Protein AF-A0A166Q9D5-F1 (afdb_monomer)

Sequence (111 aa):
MSRPKASLRAEQDDLRGRMRDRGMTHQEIAAEFARRYRLRPRAAHRHAFGWTLTQAADRINAYAAEHGLDPAGKAPMTGPRLCELENVRHEAPTTRVEVKDHHLCPVAAGR

Structure (mmCIF, N/CA/C/O backbone):
data_AF-A0A166Q9D5-F1
#
_entry.id   AF-A0A166Q9D5-F1
#
loop_
_atom_site.group_PDB
_atom_site.id
_atom_site.type_symbol
_atom_site.label_atom_id
_atom_site.label_alt_id
_atom_site.label_comp_id
_atom_site.label_asym_id
_atom_site.label_entity_id
_atom_site.label_seq_id
_atom_site.pdbx_PDB_ins_code
_atom_site.Cartn_x
_atom_site.Cartn_y
_atom_site.Cartn_z
_atom_site.occupancy
_atom_site.B_iso_or_equiv
_atom_site.auth_seq_id
_atom_site.auth_comp_id
_atom_site.auth_asym_id
_atom_site.auth_atom_id
_atom_site.pdbx_PDB_model_num
ATOM 1 N N . MET A 1 1 ? -6.149 -0.792 36.194 1.00 49.31 1 MET A N 1
ATOM 2 C CA . MET A 1 1 ? -4.990 -1.228 35.383 1.00 49.31 1 MET A CA 1
ATOM 3 C C . MET A 1 1 ? -4.997 -0.452 34.071 1.00 49.31 1 MET A C 1
ATOM 5 O O . MET A 1 1 ? -6.042 -0.405 33.434 1.00 49.31 1 MET A O 1
ATOM 9 N N . SER A 1 2 ? -3.897 0.216 33.708 1.00 55.12 2 SER A N 1
ATOM 10 C CA . SER A 1 2 ? -3.796 0.988 32.457 1.00 55.12 2 SER A CA 1
ATOM 11 C C . SER A 1 2 ? -3.624 0.034 31.273 1.00 55.12 2 SER A C 1
ATOM 13 O O . SER A 1 2 ? -2.789 -0.866 31.342 1.00 55.12 2 SER A O 1
ATOM 15 N N . ARG A 1 3 ? -4.420 0.188 30.206 1.00 59.69 3 ARG A N 1
ATOM 16 C CA . ARG A 1 3 ? -4.254 -0.617 28.984 1.00 59.69 3 ARG A CA 1
ATOM 17 C C . ARG A 1 3 ? -2.878 -0.323 28.363 1.00 59.69 3 ARG A C 1
ATOM 19 O O . ARG A 1 3 ? -2.491 0.847 28.324 1.00 59.69 3 ARG A O 1
ATOM 26 N N . PRO A 1 4 ? -2.156 -1.335 27.847 1.00 58.22 4 PRO A N 1
ATOM 27 C CA . PRO A 1 4 ? -0.953 -1.081 27.067 1.00 58.22 4 PRO A CA 1
ATOM 28 C C . PRO A 1 4 ? -1.302 -0.157 25.896 1.00 58.22 4 PRO A C 1
ATOM 30 O O . PRO A 1 4 ? -2.306 -0.373 25.214 1.00 58.22 4 PRO A O 1
ATOM 33 N N . LYS A 1 5 ? -0.497 0.890 25.674 1.00 68.69 5 LYS A N 1
ATOM 34 C CA . LYS A 1 5 ? -0.639 1.735 24.483 1.00 68.69 5 LYS A CA 1
ATOM 35 C C . LYS A 1 5 ? -0.425 0.852 23.259 1.00 68.69 5 LYS A C 1
ATOM 37 O O . LYS A 1 5 ? 0.644 0.263 23.104 1.00 68.69 5 LYS A O 1
ATOM 42 N N . ALA A 1 6 ? -1.450 0.757 22.418 1.00 75.38 6 ALA A N 1
ATOM 43 C CA . ALA A 1 6 ? -1.327 0.126 21.117 1.00 75.38 6 ALA A CA 1
ATOM 44 C C . ALA A 1 6 ? -0.217 0.832 20.324 1.00 75.38 6 ALA A C 1
ATOM 46 O O . ALA A 1 6 ? -0.015 2.043 20.461 1.00 75.38 6 ALA A O 1
ATOM 47 N N . SER A 1 7 ? 0.529 0.076 19.517 1.00 88.81 7 SER A N 1
ATOM 48 C CA . SER A 1 7 ? 1.479 0.693 18.595 1.00 88.81 7 SER A CA 1
ATOM 49 C C . SER A 1 7 ? 0.718 1.601 17.625 1.00 88.81 7 SER A C 1
ATOM 51 O O . SER A 1 7 ? -0.439 1.335 17.300 1.00 88.81 7 SER A O 1
ATOM 53 N N . LEU A 1 8 ? 1.371 2.652 17.118 1.00 89.50 8 LEU A N 1
ATOM 54 C CA . LEU A 1 8 ? 0.765 3.544 16.119 1.00 89.50 8 LEU A CA 1
ATOM 55 C C . LEU A 1 8 ? 0.201 2.759 14.923 1.00 89.50 8 LEU A C 1
ATOM 57 O O . LEU A 1 8 ? -0.837 3.110 14.373 1.00 89.50 8 LEU A O 1
ATOM 61 N N . ARG A 1 9 ? 0.870 1.663 14.551 1.00 88.62 9 ARG A N 1
ATOM 62 C CA . ARG A 1 9 ? 0.414 0.756 13.500 1.00 88.62 9 ARG A CA 1
ATOM 63 C C . ARG A 1 9 ? -0.914 0.082 13.852 1.00 88.62 9 ARG A C 1
ATOM 65 O O . ARG A 1 9 ? -1.819 0.102 13.032 1.00 88.62 9 ARG A O 1
ATOM 72 N N . ALA A 1 10 ? -1.036 -0.469 15.058 1.00 92.06 10 ALA A N 1
ATOM 73 C CA . ALA A 1 10 ? -2.279 -1.086 15.515 1.00 92.06 10 ALA A CA 1
ATOM 74 C C . ALA A 1 10 ? -3.425 -0.060 15.583 1.00 92.06 10 ALA A C 1
ATOM 76 O O . ALA A 1 10 ? -4.526 -0.343 15.131 1.00 92.06 10 ALA A O 1
ATOM 77 N N . GLU A 1 11 ? -3.151 1.165 16.044 1.00 93.94 11 GLU A N 1
ATOM 78 C CA . GLU A 1 11 ? -4.148 2.244 16.048 1.00 93.94 11 GLU A CA 1
ATOM 79 C C . GLU A 1 11 ? -4.632 2.601 14.630 1.00 93.94 11 GLU A C 1
ATOM 81 O O . GLU A 1 11 ? -5.829 2.787 14.399 1.00 93.94 11 GLU A O 1
ATOM 86 N N . GLN A 1 12 ? -3.705 2.682 13.671 1.00 95.19 12 GLN A N 1
ATOM 87 C CA . GLN A 1 12 ? -4.019 2.923 12.264 1.00 95.19 12 GLN A CA 1
ATOM 88 C C . GLN A 1 12 ? -4.847 1.781 11.666 1.00 95.19 12 GLN A C 1
ATOM 90 O O . GLN A 1 12 ? -5.849 2.041 10.999 1.00 95.19 12 GLN A O 1
ATOM 95 N N . ASP A 1 13 ? -4.466 0.530 11.923 1.00 95.19 13 ASP A N 1
ATOM 96 C CA . ASP A 1 13 ? -5.177 -0.646 11.417 1.00 95.19 13 ASP A CA 1
ATOM 97 C C . ASP A 1 13 ? -6.607 -0.722 11.985 1.00 95.19 13 ASP A C 1
ATOM 99 O O . ASP A 1 13 ? -7.558 -0.926 11.221 1.00 95.19 13 ASP A O 1
ATOM 103 N N . ASP A 1 14 ? -6.780 -0.439 13.279 1.00 95.94 14 ASP A N 1
ATOM 104 C CA . ASP A 1 14 ? -8.085 -0.359 13.947 1.00 95.94 14 ASP A CA 1
ATOM 105 C C . ASP A 1 14 ? -8.946 0.790 13.401 1.00 95.94 14 ASP A C 1
ATOM 107 O O . ASP A 1 14 ? -10.157 0.648 13.197 1.00 95.94 14 ASP A O 1
ATOM 111 N N . LEU A 1 15 ? -8.354 1.967 13.159 1.00 96.81 15 LEU A N 1
ATOM 112 C CA . LEU A 1 15 ? -9.070 3.090 12.555 1.00 96.81 15 LEU A CA 1
ATOM 113 C C . LEU A 1 15 ? -9.534 2.748 11.137 1.00 96.81 15 LEU A C 1
ATOM 115 O O . LEU A 1 15 ? -10.701 2.973 10.817 1.00 96.81 15 LEU A O 1
ATOM 119 N N . ARG A 1 16 ? -8.649 2.178 10.312 1.00 97.75 16 ARG A N 1
ATOM 120 C CA . ARG A 1 16 ? -8.974 1.73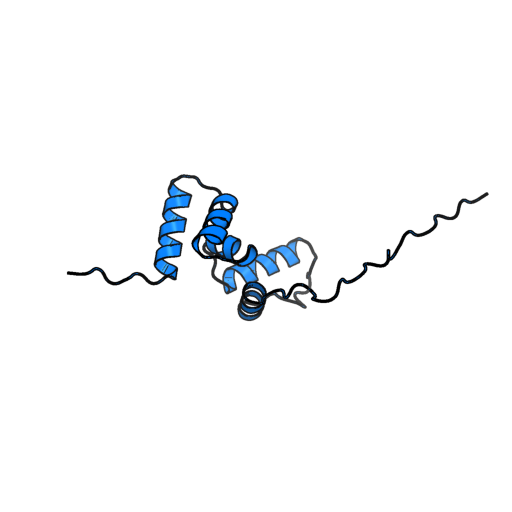7 8.951 1.00 97.75 16 ARG A CA 1
ATOM 121 C C . ARG A 1 16 ? -10.128 0.735 8.970 1.00 97.75 16 ARG A C 1
ATOM 123 O O . ARG A 1 16 ? -11.070 0.914 8.202 1.00 97.75 16 ARG A O 1
ATOM 130 N N . GLY A 1 17 ? -10.077 -0.265 9.856 1.00 97.69 17 GLY A N 1
ATOM 131 C CA . GLY A 1 17 ? -11.147 -1.253 10.034 1.00 97.69 17 GLY A CA 1
ATOM 132 C C . GLY A 1 17 ? -12.495 -0.586 10.301 1.00 97.69 17 GLY A C 1
ATOM 133 O O . GLY A 1 17 ? -13.422 -0.730 9.510 1.00 97.69 17 GLY A O 1
ATOM 134 N N . ARG A 1 18 ? -12.561 0.290 11.312 1.00 98.06 18 ARG A N 1
ATOM 135 C CA . ARG A 1 18 ? -13.795 1.026 11.651 1.00 98.06 18 ARG A CA 1
ATOM 136 C C . ARG A 1 18 ? -14.331 1.898 10.516 1.00 98.06 18 ARG A C 1
ATOM 138 O O . ARG A 1 18 ? -15.539 2.084 10.404 1.00 98.06 18 ARG A O 1
ATOM 145 N N . MET A 1 19 ? -13.457 2.497 9.709 1.00 98.31 19 MET A N 1
ATOM 146 C CA . MET A 1 19 ? -13.881 3.306 8.562 1.00 98.31 19 MET A CA 1
ATOM 147 C C . MET A 1 19 ? -14.421 2.427 7.428 1.00 98.31 19 MET A C 1
ATOM 149 O O . MET A 1 19 ? -15.435 2.771 6.822 1.00 98.31 19 MET A O 1
ATOM 153 N N . ARG A 1 20 ? -13.802 1.264 7.187 1.00 97.50 20 ARG A N 1
ATOM 154 C CA . ARG A 1 20 ? -14.301 0.264 6.232 1.00 97.50 20 ARG A CA 1
ATOM 155 C C . ARG A 1 20 ? -15.651 -0.311 6.654 1.00 97.50 20 ARG A C 1
ATOM 157 O O . ARG A 1 20 ? -16.530 -0.400 5.804 1.00 97.50 20 ARG A O 1
ATOM 164 N N . ASP A 1 21 ? -15.849 -0.594 7.940 1.00 98.00 21 ASP A N 1
ATOM 165 C CA . ASP A 1 21 ? -17.129 -1.084 8.480 1.00 98.00 21 ASP A CA 1
ATOM 166 C C . ASP A 1 21 ? -18.267 -0.067 8.302 1.00 98.00 21 ASP A C 1
ATOM 168 O O . ASP A 1 21 ? -19.431 -0.430 8.164 1.00 98.00 21 ASP A O 1
ATOM 172 N N . ARG A 1 22 ? -17.929 1.227 8.252 1.00 97.50 22 ARG A N 1
ATOM 173 C CA . ARG A 1 22 ? -18.866 2.324 7.955 1.00 97.50 22 ARG A CA 1
ATOM 174 C C . ARG A 1 22 ? -19.093 2.550 6.459 1.00 97.50 22 ARG A C 1
ATOM 176 O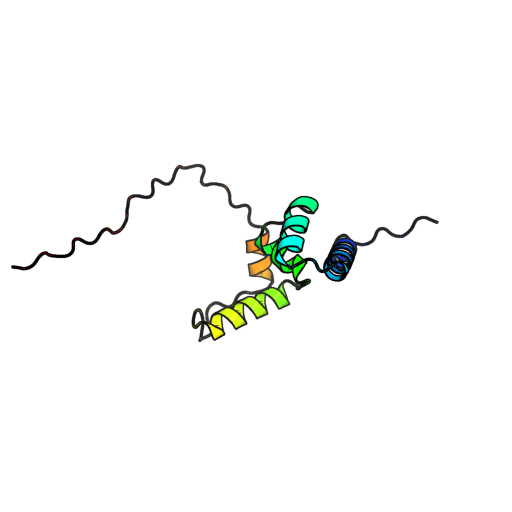 O . ARG A 1 22 ? -19.776 3.501 6.095 1.00 97.50 22 ARG A O 1
ATOM 183 N N . GLY A 1 23 ? -18.508 1.721 5.596 1.00 97.94 23 GLY A N 1
ATOM 184 C CA . GLY A 1 23 ? -18.654 1.820 4.146 1.00 97.94 23 GLY A CA 1
ATOM 185 C C . GLY A 1 23 ? -17.779 2.882 3.479 1.00 97.94 23 GLY A C 1
ATOM 186 O O . GLY A 1 23 ? -17.974 3.155 2.298 1.00 97.94 23 GLY A O 1
ATOM 187 N N . MET A 1 24 ? -16.802 3.466 4.183 1.00 98.12 24 MET A N 1
ATOM 188 C CA . MET A 1 24 ? -15.930 4.479 3.581 1.00 98.12 24 MET A CA 1
ATOM 189 C C . MET A 1 24 ? -15.047 3.882 2.478 1.00 98.12 24 MET A C 1
ATOM 191 O O . MET A 1 24 ? -14.518 2.760 2.567 1.00 98.12 24 MET A O 1
ATOM 195 N N . THR A 1 25 ? -14.865 4.671 1.426 1.00 97.88 25 THR A N 1
ATOM 196 C CA . THR A 1 25 ? -13.990 4.361 0.300 1.00 97.88 25 THR A CA 1
ATOM 197 C C . THR A 1 25 ? -12.520 4.509 0.692 1.00 97.88 25 THR A C 1
ATOM 199 O O . THR A 1 25 ? -12.157 5.240 1.613 1.00 97.88 25 THR A O 1
ATOM 202 N N . HIS A 1 26 ? -11.627 3.852 -0.051 1.00 97.31 26 HIS A N 1
ATOM 203 C CA . HIS A 1 26 ? -10.184 3.999 0.160 1.00 97.31 26 HIS A CA 1
ATOM 204 C C . HIS A 1 26 ? -9.706 5.450 -0.021 1.00 97.31 26 HIS A C 1
ATOM 206 O O . HIS A 1 26 ? -8.753 5.855 0.634 1.00 97.31 26 HIS A O 1
ATOM 212 N N . GLN A 1 27 ? -10.380 6.244 -0.861 1.00 97.12 27 GLN A N 1
ATOM 213 C CA . GLN A 1 27 ? -10.054 7.659 -1.063 1.00 97.12 27 GLN A CA 1
ATOM 214 C C . GLN A 1 27 ? -10.382 8.496 0.177 1.00 97.12 27 GLN A C 1
ATOM 216 O O . GLN A 1 27 ? -9.553 9.283 0.628 1.00 97.12 27 GLN A O 1
ATOM 221 N N . GLU A 1 28 ? -11.558 8.286 0.773 1.00 98.06 28 GLU A N 1
ATOM 222 C CA . GLU A 1 28 ? -11.961 8.967 2.011 1.00 98.06 28 GLU A CA 1
ATOM 223 C C . GLU A 1 28 ? -11.064 8.570 3.183 1.00 98.06 28 GLU A C 1
ATOM 225 O O . GLU A 1 28 ? -10.621 9.423 3.953 1.00 98.06 28 GLU A O 1
ATOM 230 N N . ILE A 1 29 ? -10.728 7.281 3.284 1.00 98.31 29 ILE A N 1
ATOM 231 C CA . ILE A 1 29 ? -9.792 6.792 4.298 1.00 98.31 29 ILE A CA 1
ATOM 232 C C . ILE A 1 29 ? -8.411 7.423 4.090 1.00 98.31 29 ILE A C 1
ATOM 234 O O . ILE A 1 29 ? -7.817 7.910 5.048 1.00 98.31 29 ILE A O 1
ATOM 238 N N . ALA A 1 30 ? -7.907 7.482 2.854 1.00 98.06 30 ALA A N 1
ATOM 239 C CA . ALA A 1 30 ? -6.628 8.123 2.559 1.00 98.06 30 ALA A CA 1
ATOM 240 C C . ALA A 1 30 ? -6.642 9.615 2.934 1.00 98.06 30 ALA A C 1
ATOM 242 O O . ALA A 1 30 ? -5.685 10.103 3.535 1.00 98.06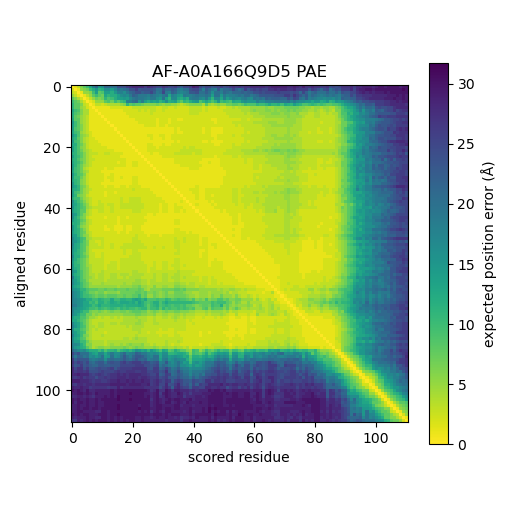 30 ALA A O 1
ATOM 243 N N . ALA A 1 31 ? -7.729 10.336 2.650 1.00 97.75 31 ALA A N 1
ATOM 244 C CA . ALA A 1 31 ? -7.870 11.736 3.039 1.00 97.75 31 ALA A CA 1
ATOM 245 C C . ALA A 1 31 ? -7.826 11.914 4.568 1.00 97.75 31 ALA A C 1
ATOM 247 O O . ALA A 1 31 ? -7.112 12.782 5.073 1.00 97.75 31 ALA A O 1
ATOM 248 N N . GLU A 1 32 ? -8.520 11.061 5.321 1.00 97.81 32 GLU A N 1
ATOM 249 C CA . GLU A 1 32 ? -8.492 11.103 6.786 1.00 97.81 32 GLU A CA 1
ATOM 250 C C . GLU A 1 32 ? -7.110 10.756 7.346 1.00 97.81 32 GLU A C 1
ATOM 252 O O . GLU A 1 32 ? -6.627 11.415 8.265 1.00 97.81 32 GLU A O 1
ATOM 257 N N . PHE A 1 33 ? -6.427 9.770 6.765 1.00 97.19 33 PHE A N 1
ATOM 258 C CA . PHE A 1 33 ? -5.072 9.391 7.164 1.00 97.19 33 PHE A CA 1
ATOM 259 C C . PHE A 1 33 ? -4.059 10.505 6.883 1.00 97.19 33 PHE A C 1
ATOM 261 O O . PHE A 1 33 ? -3.197 10.780 7.723 1.00 97.19 33 PHE A O 1
ATOM 268 N N . ALA A 1 34 ? -4.187 11.191 5.745 1.00 95.44 34 ALA A N 1
ATOM 269 C CA . ALA A 1 34 ? -3.377 12.361 5.429 1.00 95.44 34 ALA A CA 1
ATOM 270 C C . ALA A 1 34 ? -3.598 13.488 6.448 1.00 95.44 34 ALA A C 1
ATOM 272 O O . ALA A 1 34 ? -2.635 14.090 6.917 1.00 95.44 34 ALA A O 1
ATOM 273 N N . ARG A 1 35 ? -4.848 13.743 6.857 1.00 95.38 35 ARG A N 1
ATOM 274 C CA . ARG A 1 35 ? -5.172 14.790 7.840 1.00 95.38 35 ARG A CA 1
ATOM 275 C C . ARG A 1 35 ? -4.729 14.431 9.258 1.00 95.38 35 ARG A C 1
ATOM 277 O O . ARG A 1 35 ? -4.096 15.247 9.924 1.00 95.38 35 ARG A O 1
ATOM 284 N N . ARG A 1 36 ? -5.047 13.221 9.722 1.00 95.81 36 ARG A N 1
ATOM 285 C CA . ARG A 1 36 ?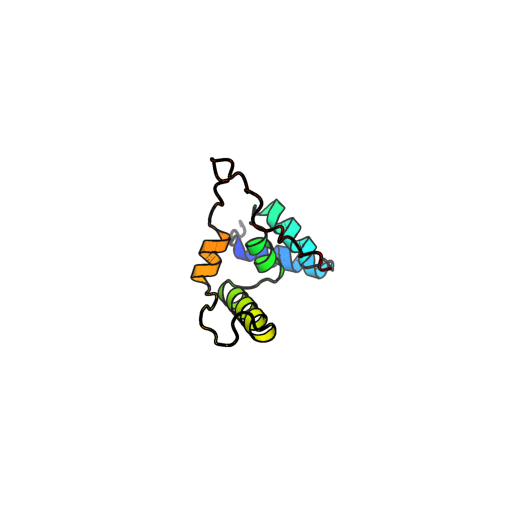 -4.841 12.785 11.112 1.00 95.81 36 ARG A CA 1
ATOM 286 C C . ARG A 1 36 ? -3.387 12.452 11.421 1.00 95.81 36 ARG A C 1
ATOM 288 O O . ARG A 1 36 ? -2.877 12.856 12.460 1.00 95.81 36 ARG A O 1
ATOM 295 N N . TYR A 1 37 ? -2.718 11.746 10.511 1.00 93.19 37 TYR A N 1
ATOM 296 C CA . TYR A 1 37 ? -1.346 11.267 10.703 1.00 93.19 37 TYR A CA 1
ATOM 297 C C . TYR A 1 37 ? -0.313 12.057 9.892 1.00 93.19 37 TYR A C 1
ATOM 299 O O . TYR A 1 37 ? 0.862 11.702 9.895 1.00 93.19 37 TYR A O 1
ATOM 307 N N . ARG A 1 38 ? -0.732 13.131 9.201 1.00 91.88 38 ARG A N 1
ATOM 308 C CA . ARG A 1 38 ? 0.130 13.969 8.344 1.00 91.88 38 ARG A CA 1
ATOM 309 C C . ARG A 1 38 ? 0.876 13.164 7.277 1.00 91.88 38 ARG A C 1
ATOM 311 O O . ARG A 1 38 ? 1.991 13.508 6.887 1.00 91.88 38 ARG A O 1
ATOM 318 N N . LEU A 1 39 ? 0.262 12.075 6.816 1.00 91.69 39 LEU A N 1
ATOM 319 C CA . LEU A 1 39 ? 0.847 11.224 5.791 1.00 91.69 39 LEU A CA 1
ATOM 320 C C . LEU A 1 39 ? 0.791 11.920 4.434 1.00 91.69 39 LEU A C 1
ATOM 322 O O . LEU A 1 39 ? -0.206 12.544 4.068 1.00 91.69 39 LEU A O 1
ATOM 326 N N . ARG A 1 40 ? 1.859 11.762 3.652 1.00 91.06 40 ARG A N 1
ATOM 327 C CA . ARG A 1 40 ? 1.867 12.194 2.253 1.00 91.06 40 ARG A CA 1
ATOM 328 C C . ARG A 1 40 ? 0.880 11.345 1.442 1.00 91.06 40 ARG A C 1
ATOM 330 O O . ARG A 1 40 ? 0.666 10.184 1.796 1.00 91.06 40 ARG A O 1
ATOM 337 N N . PRO A 1 41 ? 0.322 11.868 0.333 1.00 92.75 41 PRO A N 1
ATOM 338 C CA . PRO A 1 41 ? -0.755 11.201 -0.401 1.00 92.75 41 PRO A CA 1
ATOM 339 C C . PRO A 1 41 ? -0.493 9.725 -0.736 1.00 92.75 41 PRO A C 1
ATOM 341 O O . PRO A 1 41 ? -1.371 8.894 -0.530 1.00 92.75 41 PRO A O 1
ATOM 344 N N . ARG A 1 42 ? 0.727 9.374 -1.176 1.00 92.50 42 ARG A N 1
ATOM 345 C CA . ARG A 1 42 ? 1.104 7.979 -1.481 1.00 92.50 42 ARG A CA 1
ATOM 346 C C . ARG A 1 42 ? 1.055 7.070 -0.251 1.00 92.50 42 ARG A C 1
ATOM 348 O O . ARG A 1 42 ? 0.417 6.022 -0.300 1.00 92.50 42 ARG A O 1
ATOM 355 N N . ALA A 1 43 ? 1.663 7.500 0.855 1.00 95.31 43 ALA A N 1
ATOM 356 C CA . ALA A 1 43 ? 1.634 6.751 2.107 1.00 95.31 43 ALA A CA 1
ATOM 357 C C . ALA A 1 43 ? 0.195 6.613 2.625 1.00 95.31 43 ALA A C 1
ATOM 359 O O . ALA A 1 43 ? -0.231 5.521 2.989 1.00 95.31 43 ALA A O 1
ATOM 360 N N . ALA A 1 44 ? -0.588 7.694 2.597 1.00 96.62 44 ALA A N 1
ATOM 361 C CA . ALA A 1 44 ? -1.981 7.672 3.029 1.00 96.62 44 ALA A CA 1
ATOM 362 C C . ALA A 1 44 ? -2.822 6.662 2.227 1.00 96.62 44 ALA A C 1
ATOM 364 O O . ALA A 1 44 ? -3.578 5.892 2.816 1.00 96.62 44 ALA A O 1
ATOM 365 N N . HIS A 1 45 ? -2.627 6.599 0.905 1.00 95.94 45 HIS A N 1
ATOM 366 C CA . HIS A 1 45 ? -3.249 5.594 0.037 1.00 95.94 45 HIS A CA 1
ATOM 367 C C . HIS A 1 45 ? -2.854 4.170 0.425 1.00 95.94 45 HIS A C 1
ATOM 369 O O . HIS A 1 45 ? -3.718 3.322 0.641 1.00 95.94 45 HIS A O 1
ATOM 375 N N . ARG A 1 46 ? -1.553 3.913 0.603 1.00 96.69 46 ARG A N 1
ATOM 376 C CA . ARG A 1 46 ? -1.050 2.602 1.039 1.00 96.69 46 ARG A CA 1
ATOM 377 C C . ARG A 1 46 ? -1.695 2.157 2.356 1.00 96.69 46 ARG A C 1
ATOM 379 O O . ARG A 1 46 ? -2.136 1.014 2.473 1.00 96.69 46 ARG A O 1
ATOM 386 N N . HIS A 1 47 ? -1.781 3.064 3.328 1.00 96.75 47 HIS A N 1
ATOM 387 C CA . HIS A 1 47 ? -2.421 2.796 4.614 1.00 96.75 47 HIS A CA 1
ATOM 388 C C . HIS A 1 47 ? -3.938 2.592 4.493 1.00 96.75 47 HIS A C 1
ATOM 390 O O . HIS A 1 47 ? -4.475 1.717 5.167 1.00 96.75 47 HIS A O 1
ATOM 396 N N . ALA A 1 48 ? -4.624 3.305 3.597 1.00 97.69 48 ALA A N 1
ATOM 397 C CA . ALA A 1 48 ? -6.050 3.102 3.354 1.00 97.69 48 ALA A CA 1
ATOM 398 C C . ALA A 1 48 ? -6.364 1.682 2.862 1.00 97.69 48 ALA A C 1
ATOM 400 O O . ALA A 1 48 ? -7.321 1.065 3.329 1.00 97.69 48 ALA A O 1
ATOM 401 N N . PHE A 1 49 ? -5.527 1.128 1.979 1.00 96.44 49 PHE A N 1
ATOM 4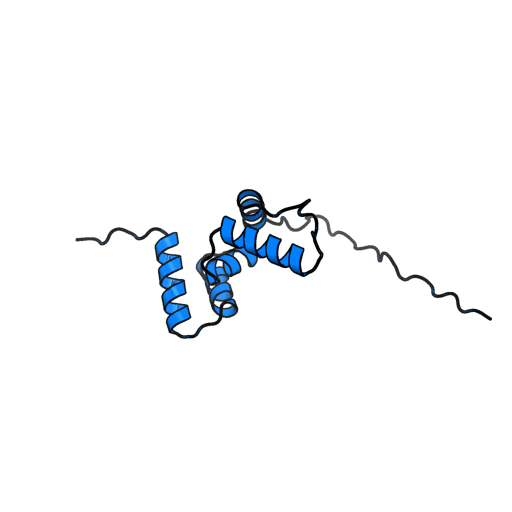02 C CA . PHE A 1 49 ? -5.629 -0.269 1.543 1.00 96.44 49 PHE A CA 1
ATOM 403 C C . PHE A 1 49 ? -5.105 -1.279 2.581 1.00 96.44 49 PHE A C 1
ATOM 405 O O . PHE A 1 49 ? -5.365 -2.476 2.468 1.00 96.44 49 PHE A O 1
ATOM 412 N N . GLY A 1 50 ? -4.415 -0.817 3.629 1.00 95.75 50 GLY A N 1
ATOM 413 C CA . GLY A 1 50 ? -3.773 -1.664 4.639 1.00 95.75 50 GLY A CA 1
ATOM 414 C C . GLY A 1 50 ? -2.598 -2.473 4.095 1.00 95.75 50 GLY A C 1
ATOM 415 O O . GLY A 1 50 ? -2.336 -3.573 4.574 1.00 95.75 50 GLY A O 1
ATOM 416 N N . TRP A 1 51 ? -1.915 -1.958 3.073 1.00 96.56 51 TRP A N 1
ATOM 417 C CA . TRP A 1 51 ? -0.776 -2.640 2.469 1.00 96.56 51 TRP A CA 1
ATOM 418 C C . TRP A 1 51 ? 0.520 -2.363 3.226 1.00 96.56 51 TRP A C 1
ATOM 420 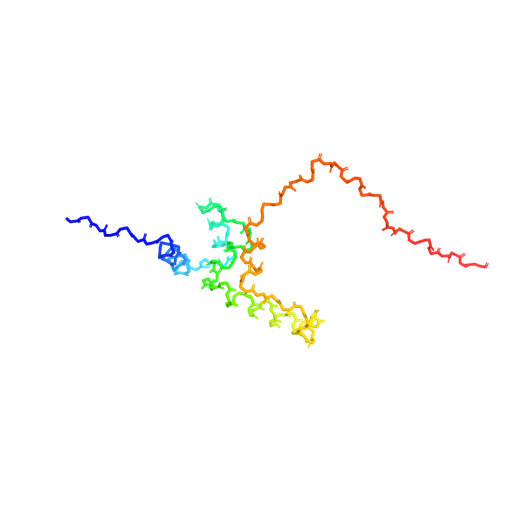O O . TRP A 1 51 ? 0.805 -1.242 3.669 1.00 96.56 51 TRP A O 1
ATOM 430 N N . THR A 1 52 ? 1.362 -3.391 3.310 1.00 95.25 52 THR A N 1
ATOM 431 C CA . THR A 1 52 ? 2.778 -3.204 3.632 1.00 95.25 52 THR A CA 1
ATOM 432 C C . THR A 1 52 ? 3.500 -2.500 2.480 1.00 95.25 52 THR A C 1
ATOM 434 O O . THR A 1 52 ? 2.994 -2.425 1.360 1.00 95.25 52 THR A O 1
ATOM 437 N N . LEU A 1 53 ? 4.703 -1.981 2.740 1.00 95.81 53 LEU A N 1
ATOM 438 C CA . LEU A 1 53 ? 5.549 -1.406 1.688 1.00 95.81 53 LEU A CA 1
ATOM 439 C C . LEU A 1 53 ? 5.834 -2.419 0.571 1.00 95.81 53 LEU A C 1
ATOM 441 O O . LEU A 1 53 ? 5.747 -2.061 -0.597 1.00 95.81 53 LEU A O 1
ATOM 445 N N . THR A 1 54 ? 6.116 -3.676 0.925 1.00 96.69 54 THR A N 1
ATOM 446 C CA . THR A 1 54 ? 6.349 -4.756 -0.045 1.00 96.69 54 THR A CA 1
ATOM 447 C C . THR A 1 54 ? 5.111 -5.011 -0.894 1.00 96.69 54 THR A C 1
ATOM 449 O O . THR A 1 54 ? 5.186 -4.913 -2.109 1.00 96.69 54 THR A O 1
ATOM 452 N N . GLN A 1 55 ? 3.945 -5.201 -0.267 1.00 97.38 55 GLN A N 1
ATOM 453 C CA . GLN A 1 55 ? 2.692 -5.421 -0.998 1.00 97.38 55 GLN A CA 1
ATOM 454 C C . GLN A 1 55 ? 2.355 -4.254 -1.932 1.00 97.38 55 GLN A C 1
ATOM 456 O O . GLN A 1 55 ? 1.893 -4.463 -3.049 1.00 97.38 55 GLN A O 1
ATOM 461 N N . ALA A 1 56 ? 2.588 -3.016 -1.491 1.00 97.38 56 ALA A N 1
ATOM 462 C CA . ALA A 1 56 ? 2.370 -1.843 -2.327 1.00 97.38 56 ALA A CA 1
ATOM 463 C C . ALA A 1 56 ? 3.356 -1.778 -3.504 1.00 97.38 56 ALA A C 1
ATOM 465 O O . ALA A 1 56 ? 2.940 -1.472 -4.619 1.00 97.38 56 ALA A O 1
ATOM 466 N N . ALA A 1 57 ? 4.634 -2.093 -3.280 1.00 96.94 57 ALA A N 1
ATOM 467 C CA . ALA A 1 57 ? 5.633 -2.175 -4.341 1.00 96.94 57 ALA A CA 1
ATOM 468 C C . ALA A 1 57 ? 5.268 -3.255 -5.376 1.00 96.94 57 ALA A C 1
ATOM 470 O O . ALA A 1 57 ? 5.268 -2.971 -6.572 1.00 96.94 57 ALA A O 1
ATOM 471 N N . ASP A 1 58 ? 4.845 -4.437 -4.925 1.00 96.62 58 ASP A N 1
ATOM 472 C CA . ASP A 1 58 ? 4.411 -5.532 -5.800 1.00 96.62 58 ASP A CA 1
ATOM 473 C C . ASP A 1 58 ? 3.204 -5.127 -6.653 1.00 96.62 58 ASP A C 1
ATOM 475 O O . ASP A 1 58 ? 3.170 -5.380 -7.855 1.00 96.62 58 ASP A O 1
ATOM 479 N N . ARG A 1 59 ? 2.228 -4.428 -6.059 1.00 96.12 59 ARG A N 1
ATOM 480 C CA . ARG A 1 59 ? 1.065 -3.895 -6.784 1.00 96.12 59 ARG A CA 1
ATOM 481 C C . ARG A 1 59 ? 1.451 -2.857 -7.836 1.00 96.12 59 ARG A C 1
ATOM 483 O O . ARG A 1 59 ? 0.878 -2.870 -8.921 1.00 96.12 59 ARG A O 1
ATOM 490 N N . ILE A 1 60 ? 2.406 -1.976 -7.528 1.00 94.81 60 ILE A N 1
ATOM 491 C CA . ILE A 1 60 ? 2.930 -0.987 -8.483 1.00 94.81 60 ILE A CA 1
ATOM 492 C C . ILE A 1 60 ? 3.602 -1.698 -9.661 1.00 94.81 60 ILE A C 1
ATOM 494 O O . ILE A 1 60 ? 3.337 -1.351 -10.809 1.00 94.81 60 ILE A O 1
ATOM 498 N N . ASN A 1 61 ? 4.422 -2.711 -9.383 1.00 95.38 61 ASN A N 1
ATOM 499 C CA . ASN A 1 61 ? 5.111 -3.481 -10.418 1.00 95.38 61 ASN A CA 1
ATOM 500 C C . ASN A 1 61 ? 4.127 -4.272 -11.285 1.00 95.38 61 ASN A C 1
ATOM 502 O O . ASN A 1 61 ? 4.246 -4.258 -12.506 1.00 95.38 61 ASN A O 1
ATOM 506 N N . ALA A 1 62 ? 3.122 -4.903 -10.673 1.00 94.69 62 ALA A N 1
ATOM 507 C CA . ALA A 1 62 ? 2.074 -5.619 -11.396 1.00 94.69 62 ALA A CA 1
ATOM 508 C C . ALA A 1 62 ? 1.307 -4.687 -12.343 1.00 94.69 62 ALA A C 1
ATOM 510 O O . ALA A 1 62 ? 1.132 -5.012 -13.514 1.00 94.69 62 ALA A O 1
ATOM 511 N N . TYR A 1 63 ? 0.930 -3.497 -11.865 1.00 94.75 63 TYR A N 1
ATOM 512 C CA . TYR A 1 63 ? 0.291 -2.481 -12.701 1.00 94.75 63 TYR A CA 1
ATOM 513 C C . TYR A 1 63 ? 1.203 -2.038 -13.854 1.00 94.75 63 TYR A C 1
ATOM 515 O O . TYR A 1 63 ? 0.747 -1.917 -14.990 1.00 94.75 63 TYR A O 1
ATOM 523 N N . ALA A 1 64 ? 2.494 -1.818 -13.580 1.00 94.56 64 ALA A N 1
ATOM 524 C CA . ALA A 1 64 ? 3.466 -1.420 -14.594 1.00 94.56 64 ALA A CA 1
ATOM 525 C C . ALA A 1 64 ? 3.651 -2.489 -15.681 1.00 94.56 64 ALA A C 1
ATOM 527 O O . ALA A 1 64 ? 3.759 -2.140 -16.854 1.00 94.56 64 ALA A O 1
ATOM 528 N N . ALA A 1 65 ? 3.648 -3.770 -15.312 1.00 92.69 65 ALA A N 1
ATOM 529 C CA . ALA A 1 65 ? 3.702 -4.872 -16.264 1.00 92.69 65 ALA A CA 1
ATOM 530 C C . ALA A 1 65 ? 2.412 -4.961 -17.099 1.00 92.69 65 ALA A C 1
ATOM 532 O O . ALA A 1 65 ? 2.483 -5.020 -18.324 1.00 92.69 65 ALA A O 1
ATOM 533 N N . GLU A 1 66 ? 1.243 -4.897 -16.450 1.00 94.19 66 GLU A N 1
ATOM 534 C CA . GLU A 1 66 ? -0.076 -4.956 -17.101 1.00 94.19 66 GLU A CA 1
ATOM 535 C C . GLU A 1 66 ? -0.274 -3.830 -18.129 1.00 94.19 66 GLU A C 1
ATOM 537 O O . GLU A 1 66 ? -0.849 -4.049 -19.191 1.00 94.19 66 GLU A O 1
ATOM 542 N N . HIS A 1 67 ? 0.258 -2.638 -17.845 1.00 95.69 67 HIS A N 1
ATOM 543 C CA . HIS A 1 67 ? 0.126 -1.458 -18.705 1.00 95.69 67 HIS A CA 1
ATOM 544 C C . HIS A 1 67 ? 1.348 -1.222 -19.610 1.00 95.69 67 HIS A C 1
ATOM 546 O O . HIS A 1 67 ? 1.447 -0.170 -20.240 1.00 95.69 67 HIS A O 1
ATOM 552 N N . GLY A 1 68 ? 2.296 -2.166 -19.670 1.00 92.38 68 GLY A N 1
ATOM 553 C CA . GLY A 1 68 ? 3.476 -2.075 -20.536 1.00 92.38 68 GLY A CA 1
ATOM 554 C C . GLY A 1 68 ? 4.458 -0.947 -20.188 1.00 92.38 68 GLY A C 1
ATOM 555 O O . GLY A 1 68 ? 5.259 -0.558 -21.035 1.00 92.38 68 GLY A O 1
ATOM 556 N N . LEU A 1 69 ? 4.420 -0.422 -18.960 1.00 92.12 69 LEU A N 1
ATOM 557 C CA . LEU A 1 69 ? 5.336 0.616 -18.470 1.00 92.12 69 LEU A CA 1
ATOM 558 C C . LEU A 1 69 ? 6.721 0.051 -18.125 1.00 92.12 69 LEU A C 1
ATOM 560 O O . LEU A 1 69 ? 7.728 0.728 -18.313 1.00 92.12 69 LEU A O 1
ATOM 564 N N . ASP A 1 70 ? 6.768 -1.187 -17.630 1.00 90.06 70 ASP A N 1
ATOM 565 C CA . ASP A 1 70 ? 8.008 -1.941 -17.417 1.00 90.06 70 ASP A CA 1
ATOM 566 C C . ASP A 1 70 ? 7.780 -3.438 -17.693 1.00 90.06 70 ASP A C 1
ATOM 568 O O . ASP A 1 70 ? 7.780 -4.262 -16.776 1.00 90.06 70 ASP A O 1
ATOM 572 N N . PRO A 1 71 ? 7.548 -3.826 -18.960 1.00 82.69 71 PRO A N 1
ATOM 573 C CA . PRO A 1 71 ? 7.203 -5.204 -19.308 1.00 82.69 71 PRO A CA 1
ATOM 574 C C . PRO A 1 71 ? 8.361 -6.183 -19.070 1.00 82.69 71 PRO A C 1
ATOM 576 O O . PRO A 1 71 ? 8.141 -7.383 -18.942 1.00 82.69 71 PRO A O 1
ATOM 579 N N . ALA A 1 72 ? 9.598 -5.682 -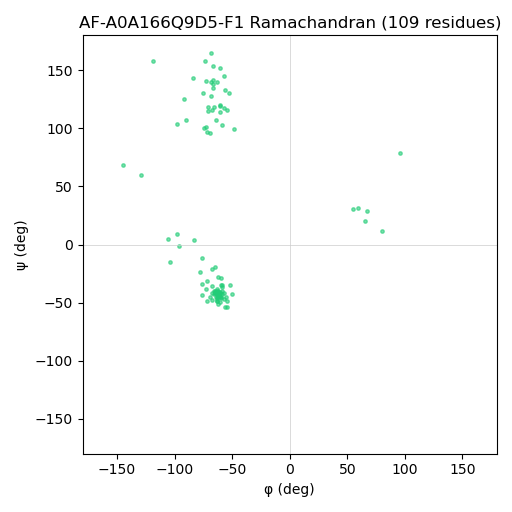19.009 1.00 86.75 72 ALA A N 1
ATOM 580 C CA . ALA A 1 72 ? 10.794 -6.482 -18.764 1.00 86.75 72 ALA A CA 1
ATOM 581 C C . ALA A 1 72 ? 11.226 -6.489 -17.286 1.00 86.75 72 ALA A C 1
ATOM 583 O O . ALA A 1 72 ? 12.228 -7.128 -16.966 1.00 86.75 72 ALA A O 1
ATOM 584 N N . GLY A 1 73 ? 10.518 -5.771 -16.403 1.00 87.69 73 GLY A N 1
ATOM 585 C CA . GLY A 1 73 ? 10.851 -5.674 -14.979 1.00 87.69 73 GLY A CA 1
ATOM 586 C C . GLY A 1 73 ? 12.246 -5.101 -14.715 1.00 87.69 73 GLY A C 1
ATOM 587 O O . GLY A 1 73 ? 12.915 -5.525 -13.773 1.00 87.69 73 GLY A O 1
ATOM 588 N N . LYS A 1 74 ? 12.733 -4.200 -15.577 1.00 90.06 74 LYS A N 1
ATOM 589 C CA . LYS A 1 74 ? 14.097 -3.652 -15.495 1.00 90.06 74 LYS A CA 1
ATOM 590 C C . LYS A 1 74 ? 14.237 -2.584 -14.414 1.00 90.06 74 LYS A C 1
ATOM 592 O O . LYS A 1 74 ? 15.348 -2.357 -13.940 1.00 90.06 74 LYS A O 1
ATOM 597 N N . ALA A 1 75 ? 13.144 -1.927 -14.035 1.00 89.62 75 ALA A N 1
ATOM 598 C CA . ALA A 1 75 ? 13.122 -0.858 -13.045 1.00 89.62 75 ALA A CA 1
ATOM 599 C C . ALA A 1 75 ? 12.048 -1.120 -11.972 1.00 89.62 75 ALA A C 1
ATOM 601 O O . ALA A 1 75 ? 11.143 -0.299 -11.788 1.00 89.62 75 ALA A O 1
ATOM 602 N N . PRO A 1 76 ? 12.134 -2.246 -11.235 1.00 92.88 76 PRO A N 1
ATOM 603 C CA . PRO A 1 76 ? 11.104 -2.611 -10.282 1.00 92.88 76 PRO A CA 1
ATOM 604 C C . PRO A 1 76 ? 11.091 -1.642 -9.098 1.00 92.88 76 PRO A C 1
ATOM 606 O O . PRO A 1 76 ? 12.125 -1.260 -8.541 1.00 92.88 76 PRO A O 1
ATOM 609 N N . MET A 1 77 ? 9.890 -1.288 -8.656 1.00 95.81 77 MET A N 1
ATOM 610 C CA . MET A 1 77 ? 9.677 -0.659 -7.364 1.00 95.81 77 MET A CA 1
ATOM 611 C C . MET A 1 77 ? 10.009 -1.658 -6.254 1.00 95.81 77 MET A C 1
ATOM 613 O O . MET A 1 77 ? 9.571 -2.807 -6.288 1.00 95.81 77 MET A O 1
ATOM 617 N N . THR A 1 78 ? 10.742 -1.211 -5.237 1.00 96.75 78 THR A N 1
ATOM 618 C CA . THR A 1 78 ? 11.061 -2.015 -4.050 1.00 96.75 78 THR A CA 1
ATOM 619 C C . THR A 1 78 ? 10.492 -1.362 -2.795 1.00 96.75 78 THR A C 1
ATOM 621 O O . THR A 1 78 ? 10.255 -0.154 -2.764 1.00 96.75 78 THR A O 1
ATOM 624 N N . GLY A 1 79 ? 10.293 -2.144 -1.731 1.00 95.50 79 GLY A N 1
ATOM 625 C CA . GLY A 1 79 ? 9.833 -1.624 -0.438 1.00 95.50 79 GLY A CA 1
ATOM 626 C C . GLY A 1 79 ? 10.710 -0.486 0.121 1.00 95.50 79 GLY A C 1
ATOM 627 O O . GLY A 1 79 ? 10.158 0.557 0.476 1.00 95.50 79 GLY A O 1
ATOM 628 N N . PRO A 1 80 ? 12.054 -0.625 0.162 1.00 95.94 80 PRO A N 1
ATOM 629 C CA . PRO A 1 80 ? 12.950 0.457 0.576 1.00 95.94 80 PRO A CA 1
ATOM 630 C C . PRO A 1 80 ? 12.839 1.699 -0.312 1.00 95.94 80 PRO A C 1
ATOM 632 O O . PRO A 1 80 ? 12.679 2.804 0.205 1.00 95.94 80 PRO A O 1
ATOM 635 N N . ARG A 1 81 ? 12.816 1.526 -1.641 1.00 94.06 81 ARG A N 1
ATOM 636 C CA . ARG A 1 81 ? 12.676 2.649 -2.575 1.00 94.06 81 ARG A CA 1
ATOM 637 C C . ARG A 1 81 ? 11.344 3.375 -2.400 1.00 94.06 81 ARG A C 1
ATOM 639 O O . ARG A 1 81 ? 11.294 4.602 -2.427 1.00 94.06 81 ARG A O 1
ATOM 646 N N . LEU A 1 82 ? 10.262 2.631 -2.188 1.00 94.81 82 LEU A N 1
ATOM 647 C CA . LEU A 1 82 ? 8.950 3.200 -1.907 1.00 94.81 82 LEU A CA 1
ATOM 648 C C . LEU A 1 82 ? 8.947 3.964 -0.575 1.00 94.81 82 LEU A C 1
ATOM 650 O O . LEU A 1 82 ? 8.402 5.061 -0.512 1.00 94.81 82 LEU A O 1
ATOM 654 N N . CYS A 1 83 ? 9.598 3.429 0.461 1.00 94.12 83 CYS A N 1
ATOM 655 C CA . CYS A 1 83 ? 9.750 4.100 1.752 1.00 94.12 83 CYS A CA 1
ATOM 656 C C . CYS A 1 83 ? 10.476 5.444 1.611 1.00 94.12 83 CYS A C 1
ATOM 658 O O . CYS A 1 83 ? 10.010 6.455 2.136 1.00 94.12 83 CYS A O 1
ATOM 660 N N . GLU A 1 84 ? 11.584 5.481 0.866 1.00 92.00 84 GLU A N 1
ATOM 661 C CA . GLU A 1 84 ? 12.275 6.730 0.536 1.00 92.00 84 GLU A CA 1
ATOM 662 C C . GLU A 1 84 ? 11.318 7.702 -0.154 1.00 92.00 84 GLU A C 1
ATOM 664 O O . GLU A 1 84 ? 11.119 8.811 0.326 1.00 92.00 84 GLU A O 1
ATOM 669 N N . LEU A 1 85 ? 10.654 7.281 -1.235 1.00 90.12 85 LEU A N 1
ATOM 670 C CA . LEU A 1 85 ? 9.735 8.139 -1.989 1.00 90.12 85 LEU A CA 1
ATOM 671 C C . LEU A 1 85 ? 8.586 8.685 -1.137 1.00 90.12 85 LEU A C 1
ATOM 673 O O . LEU A 1 85 ? 8.144 9.813 -1.362 1.00 90.12 85 LEU A O 1
ATOM 677 N N . GLU A 1 86 ? 8.096 7.910 -0.171 1.00 92.00 86 GLU A N 1
ATOM 678 C CA . GLU A 1 86 ? 7.064 8.333 0.773 1.00 92.00 86 GLU A CA 1
ATOM 679 C C . GLU A 1 86 ? 7.587 9.351 1.797 1.00 92.00 86 GLU A C 1
ATOM 681 O O . GLU A 1 86 ? 6.835 10.254 2.168 1.00 92.00 86 GLU A O 1
ATOM 686 N N . ASN A 1 87 ? 8.867 9.282 2.173 1.00 87.00 87 ASN A N 1
ATOM 687 C CA . ASN A 1 87 ? 9.470 10.099 3.232 1.00 87.00 87 ASN A CA 1
ATOM 688 C C . ASN A 1 87 ? 10.349 11.261 2.743 1.00 87.00 87 ASN A C 1
ATOM 690 O O . ASN A 1 87 ? 10.636 12.166 3.529 1.00 87.00 87 ASN A O 1
ATOM 694 N N . VAL A 1 88 ? 10.753 11.289 1.468 1.00 79.19 88 VAL A N 1
ATOM 695 C CA . VAL A 1 88 ? 11.486 12.423 0.895 1.00 79.19 88 VAL A CA 1
ATOM 696 C C . VAL A 1 88 ? 10.605 13.664 1.001 1.00 79.19 88 VAL A C 1
ATOM 698 O O . VAL A 1 88 ? 9.497 13.733 0.454 1.00 79.19 88 VAL A O 1
ATOM 701 N N . ARG A 1 89 ? 11.114 14.667 1.717 1.00 63.69 89 ARG A N 1
ATOM 702 C CA . ARG A 1 89 ? 10.575 16.020 1.663 1.00 63.69 89 ARG A CA 1
ATOM 703 C C . ARG A 1 89 ? 10.837 16.522 0.253 1.00 63.69 89 ARG A C 1
ATOM 705 O O . ARG A 1 89 ? 11.987 16.599 -0.165 1.00 63.69 89 ARG A O 1
ATOM 712 N N . HIS A 1 90 ? 9.784 16.832 -0.495 1.00 57.41 90 HIS A N 1
ATOM 713 C CA . HIS A 1 90 ? 9.983 17.663 -1.669 1.00 57.41 90 HIS A CA 1
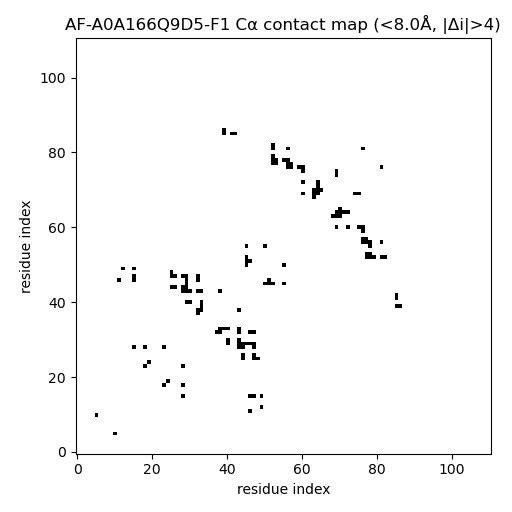ATOM 714 C C . HIS A 1 90 ? 10.272 19.059 -1.124 1.00 57.41 90 HIS A C 1
ATOM 716 O O . HIS A 1 90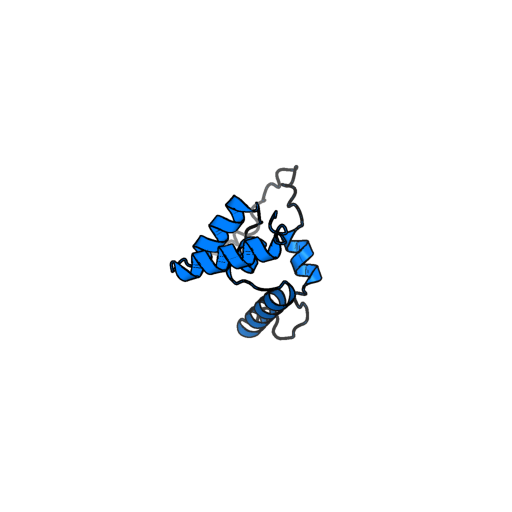 ? 9.356 19.760 -0.697 1.00 57.41 90 HIS A O 1
ATOM 722 N N . GLU A 1 91 ? 11.550 19.410 -1.017 1.00 56.28 91 GLU A N 1
ATOM 723 C CA . GLU A 1 91 ? 11.925 20.811 -0.910 1.00 56.28 91 GLU A CA 1
ATOM 724 C C . GLU A 1 91 ? 11.344 21.478 -2.151 1.00 56.28 91 GLU A C 1
ATOM 726 O O . GLU A 1 91 ? 11.645 21.074 -3.278 1.00 56.28 91 GLU A O 1
ATOM 731 N N . ALA A 1 92 ? 10.418 22.418 -1.944 1.00 52.75 92 ALA A N 1
ATOM 732 C CA . ALA A 1 92 ? 9.988 23.271 -3.036 1.00 52.75 92 ALA A CA 1
ATOM 733 C C . ALA A 1 92 ? 11.268 23.872 -3.627 1.00 52.75 92 ALA A C 1
ATOM 735 O O . ALA A 1 92 ? 12.103 24.338 -2.842 1.00 52.75 92 ALA A O 1
ATOM 736 N N . PRO A 1 93 ? 11.469 23.819 -4.954 1.00 56.88 93 PRO A N 1
ATOM 737 C CA . PRO A 1 93 ? 12.644 24.430 -5.542 1.00 56.88 93 PRO A CA 1
ATOM 738 C C . PRO A 1 93 ? 12.661 25.891 -5.085 1.00 56.88 93 PRO A C 1
ATOM 740 O O . PRO A 1 93 ? 11.725 26.649 -5.337 1.00 56.88 93 PRO A O 1
ATOM 743 N N . THR A 1 94 ? 13.682 26.261 -4.311 1.00 56.84 94 THR A N 1
ATOM 744 C CA . THR A 1 94 ? 13.852 27.633 -3.806 1.00 56.84 94 THR A CA 1
ATOM 745 C C . THR A 1 94 ? 14.085 28.605 -4.957 1.00 56.84 94 THR A C 1
ATOM 747 O O . THR A 1 94 ? 13.853 29.806 -4.833 1.00 56.84 94 THR A O 1
ATOM 750 N N . THR A 1 95 ? 14.494 28.073 -6.104 1.00 57.09 95 THR A N 1
ATOM 751 C CA . THR A 1 95 ? 14.544 28.754 -7.382 1.00 57.09 95 THR A CA 1
ATOM 752 C C . THR A 1 95 ? 13.237 28.543 -8.141 1.00 57.09 95 THR A C 1
ATOM 754 O O . THR A 1 95 ? 12.806 27.422 -8.408 1.00 57.09 95 THR A O 1
ATOM 757 N N . ARG A 1 96 ? 12.604 29.649 -8.540 1.00 51.78 96 ARG A N 1
ATOM 758 C CA . ARG A 1 96 ? 11.549 29.638 -9.555 1.00 51.78 96 ARG A CA 1
ATOM 759 C C . ARG A 1 96 ? 12.150 29.049 -10.833 1.00 51.78 96 ARG A C 1
ATOM 761 O O . ARG A 1 96 ? 12.909 29.725 -11.519 1.00 51.78 96 ARG A O 1
ATOM 768 N N . VAL A 1 97 ? 11.847 27.790 -11.133 1.00 58.50 97 VAL A N 1
ATOM 769 C CA . VAL A 1 97 ? 12.177 27.203 -12.433 1.00 58.50 97 VAL A CA 1
ATOM 770 C C . VAL A 1 97 ? 11.211 27.828 -13.430 1.00 58.50 97 VAL A C 1
ATOM 772 O O . VAL A 1 97 ? 10.030 27.483 -13.459 1.00 58.50 97 VAL A O 1
ATOM 775 N N . GLU A 1 98 ? 11.680 28.812 -14.194 1.00 58.00 98 GLU A N 1
ATOM 776 C CA . GLU A 1 98 ? 10.952 29.276 -15.369 1.00 58.00 98 GLU A CA 1
ATOM 777 C C . GLU A 1 98 ? 10.894 28.113 -16.358 1.00 58.00 98 GLU A C 1
ATOM 779 O O . GLU A 1 98 ? 11.901 27.718 -16.947 1.00 58.00 98 GLU A O 1
ATOM 784 N N . VAL A 1 99 ? 9.711 27.516 -16.494 1.00 61.50 99 VAL A N 1
ATOM 785 C CA . VAL A 1 99 ? 9.447 26.529 -17.536 1.00 61.50 99 VAL A CA 1
ATOM 786 C C . VAL A 1 99 ? 9.444 27.303 -18.849 1.00 61.50 99 VAL A C 1
ATOM 788 O O . VAL A 1 99 ? 8.463 27.954 -19.189 1.00 61.50 99 VAL A O 1
ATOM 791 N N . LYS A 1 100 ? 10.579 27.321 -19.550 1.00 53.91 100 LYS A N 1
ATOM 792 C CA . LYS A 1 100 ? 10.647 27.858 -20.909 1.00 53.91 100 LYS A CA 1
ATOM 793 C C . LYS A 1 100 ? 9.902 26.866 -21.793 1.00 53.91 100 LYS A C 1
ATOM 795 O O . LYS A 1 100 ? 10.292 25.702 -21.822 1.00 53.91 100 LYS A O 1
ATOM 800 N N . ASP A 1 101 ? 8.821 27.309 -22.431 1.00 55.16 101 ASP A N 1
ATOM 801 C CA . ASP A 1 101 ? 7.950 26.479 -23.266 1.00 55.16 101 ASP A CA 1
ATOM 802 C C . ASP A 1 101 ? 8.771 25.644 -24.256 1.00 55.16 101 ASP A C 1
ATOM 804 O O . ASP A 1 101 ? 9.222 26.115 -25.303 1.00 55.16 101 ASP A O 1
ATOM 808 N N . HIS A 1 102 ? 8.996 24.382 -23.910 1.00 62.59 102 HIS A N 1
ATOM 809 C CA . HIS A 1 102 ? 9.579 23.421 -24.818 1.00 62.59 102 HIS A CA 1
ATOM 810 C C . HIS A 1 102 ? 8.426 22.756 -25.571 1.00 62.59 102 HIS A C 1
ATOM 812 O O . HIS A 1 102 ? 7.708 21.922 -25.028 1.00 62.59 102 HIS A O 1
ATOM 818 N N . HIS A 1 103 ? 8.323 23.143 -26.849 1.00 50.38 103 HIS A N 1
ATOM 819 C CA . HIS A 1 103 ? 7.619 22.477 -27.952 1.00 50.38 103 HIS A CA 1
ATOM 820 C C . HIS A 1 103 ? 6.183 22.939 -28.268 1.00 50.38 103 HIS A C 1
ATOM 822 O O . HIS A 1 103 ? 5.211 22.221 -28.057 1.00 50.38 103 HIS A O 1
ATOM 828 N N . LEU A 1 104 ? 6.077 24.075 -28.965 1.00 52.34 104 LEU A N 1
ATOM 829 C CA . LEU A 1 104 ? 5.120 24.222 -30.067 1.00 52.34 104 LEU A CA 1
ATOM 830 C C . LEU A 1 104 ? 5.882 23.971 -31.376 1.00 52.34 104 LEU A C 1
ATOM 832 O O . LEU A 1 104 ? 6.672 24.803 -31.817 1.00 52.34 104 LEU A O 1
ATOM 836 N N . CYS A 1 105 ? 5.695 22.794 -31.973 1.00 44.56 105 CYS A N 1
ATOM 837 C CA . CYS A 1 105 ? 6.189 22.506 -33.319 1.00 44.56 105 CYS A CA 1
ATOM 838 C C . CYS A 1 105 ? 5.401 23.352 -34.338 1.00 44.56 105 CYS A C 1
ATOM 840 O O . CYS A 1 105 ? 4.170 23.277 -34.333 1.00 44.56 105 CYS A O 1
ATOM 842 N N . PRO A 1 106 ? 6.043 24.117 -35.239 1.00 49.97 106 PRO A N 1
ATOM 843 C CA . PRO A 1 106 ? 5.330 24.720 -36.355 1.00 49.97 106 PRO A CA 1
ATOM 844 C C . PRO A 1 106 ? 4.940 23.616 -37.347 1.00 49.97 106 PRO A C 1
ATOM 846 O O . PRO A 1 106 ? 5.797 22.972 -37.952 1.00 49.97 106 PRO A O 1
ATOM 849 N N . VAL A 1 107 ? 3.638 23.378 -37.512 1.00 50.97 107 VAL A N 1
ATOM 850 C CA . VAL A 1 107 ? 3.114 22.593 -38.636 1.00 50.97 107 VAL A CA 1
ATOM 851 C C . VAL A 1 107 ? 3.362 23.409 -39.902 1.00 50.97 107 VAL A C 1
ATOM 853 O O . VAL A 1 107 ? 2.842 24.515 -40.043 1.00 50.97 107 VAL A O 1
ATOM 856 N N . ALA A 1 108 ? 4.190 22.884 -40.803 1.00 49.09 108 ALA A N 1
ATOM 857 C CA . ALA A 1 108 ? 4.430 23.485 -42.106 1.00 49.09 108 ALA A CA 1
ATOM 858 C C . ALA A 1 108 ? 3.109 23.549 -42.889 1.00 49.09 108 ALA A C 1
ATOM 860 O O . ALA A 1 108 ? 2.531 22.520 -43.241 1.00 49.09 108 ALA A O 1
ATOM 861 N N . ALA A 1 109 ? 2.624 24.761 -43.156 1.00 45.38 109 ALA A N 1
ATOM 862 C CA . ALA A 1 109 ? 1.542 24.980 -44.101 1.00 45.38 109 ALA A CA 1
ATOM 863 C C . ALA A 1 109 ? 2.109 24.807 -45.515 1.00 45.38 109 ALA A C 1
ATOM 865 O O . ALA A 1 109 ? 2.787 25.690 -46.036 1.00 45.38 109 ALA A O 1
ATOM 866 N N . GLY A 1 110 ? 1.871 23.638 -46.105 1.00 50.00 110 GLY A N 1
ATOM 867 C CA . GLY A 1 110 ? 2.146 23.403 -47.514 1.00 50.00 110 GLY A CA 1
ATOM 868 C C . GLY A 1 110 ? 1.236 24.246 -48.406 1.00 50.00 110 GLY A C 1
ATOM 869 O O . GLY A 1 110 ? 0.031 24.349 -48.159 1.00 50.00 110 GLY A O 1
ATOM 870 N N . ARG A 1 111 ? 1.826 24.808 -49.459 1.00 42.72 111 ARG A N 1
ATOM 871 C CA . ARG A 1 111 ? 1.219 24.971 -50.780 1.00 42.72 111 ARG A CA 1
ATOM 872 C C . ARG A 1 111 ? 2.311 25.091 -51.829 1.00 42.72 111 ARG A C 1
ATOM 874 O O . ARG A 1 111 ? 3.286 25.821 -51.556 1.00 42.72 111 ARG A O 1
#

Secondary structure (DSSP, 8-state):
-PPPPPPHHHHHHHHHHHHHHTT--HHHHHHHHHHHH---HHHHHHHHHT--HHHHHHHHHHHHHHTTSSTT-SS---HHHHHHHHH------SS----------------

pLDDT: mean 84.22, std 17.82, range [42.72, 98.31]

Mean predicted aligned error: 10.43 Å

Foldseek 3Di:
DDDPDDDPLVVLLVVLVVCVVVVDDLQVQLVVCCVPVVWDSLVSSCSNVPHQLARVQVVVLVVCCVVVVCVPCPPGRHSVNSVCVRPDDPPDPPDDPPPPDDDPDDDDDDD

Solvent-accessible surface area (backbone atoms only — not comparable to full-atom values): 6822 Å² total; per-residue (Å²): 135,86,77,81,82,70,52,72,64,55,52,49,53,53,50,45,50,58,40,48,77,70,68,52,48,55,66,59,42,14,53,49,37,24,68,75,71,67,35,47,72,69,48,11,42,38,53,39,74,67,46,52,55,53,59,47,19,52,50,52,40,50,50,27,38,76,69,61,75,38,70,81,60,83,77,66,60,41,36,70,59,49,51,48,66,52,66,58,75,79,72,72,69,90,59,86,78,78,81,72,87,83,78,84,77,84,79,80,81,84,129

Radius of gyration: 20.7 Å; Cα contacts (8 Å, |Δi|>4): 77; chains: 1; bounding box: 33×36×86 Å